Protein AF-A0A365TII5-F1 (afdb_monomer)

Structure (mmCIF, N/CA/C/O backbone):
data_AF-A0A365TII5-F1
#
_entry.id   AF-A0A365TII5-F1
#
loop_
_atom_site.group_PDB
_atom_site.id
_atom_site.type_symbol
_atom_site.label_atom_id
_atom_site.label_alt_id
_atom_site.label_comp_id
_atom_site.label_asym_id
_atom_site.label_entity_id
_atom_site.label_seq_id
_atom_site.pdbx_PDB_ins_code
_atom_site.Cartn_x
_atom_site.Cartn_y
_atom_site.Cartn_z
_atom_site.occupancy
_atom_site.B_iso_or_equiv
_atom_site.auth_seq_id
_atom_site.auth_comp_id
_atom_site.auth_asym_id
_atom_site.auth_atom_id
_atom_site.pdbx_PDB_model_num
ATOM 1 N N . MET A 1 1 ? 19.366 16.427 -1.983 1.00 48.91 1 MET A N 1
ATOM 2 C CA . MET A 1 1 ? 19.763 15.003 -1.946 1.00 48.91 1 MET A CA 1
ATOM 3 C C . MET A 1 1 ? 19.801 14.395 -0.540 1.00 48.91 1 MET A C 1
ATOM 5 O O . MET A 1 1 ? 19.660 13.188 -0.464 1.00 48.91 1 MET A O 1
ATOM 9 N N . SER A 1 2 ? 19.954 15.143 0.570 1.00 55.91 2 SER A N 1
ATOM 10 C CA . SER A 1 2 ? 19.908 14.542 1.926 1.00 55.91 2 SER A CA 1
ATOM 11 C C . SER A 1 2 ? 18.498 14.386 2.515 1.00 55.91 2 SER A C 1
ATOM 13 O O . SER A 1 2 ? 18.308 13.558 3.396 1.00 55.91 2 SER A O 1
ATOM 15 N N . ASN A 1 3 ? 17.519 15.169 2.046 1.00 60.97 3 ASN A N 1
ATOM 16 C CA . ASN A 1 3 ? 16.174 15.184 2.630 1.00 60.97 3 ASN A CA 1
ATOM 17 C C . ASN A 1 3 ? 15.321 13.992 2.166 1.00 60.97 3 ASN A C 1
ATOM 19 O O . ASN A 1 3 ? 14.645 13.369 2.974 1.00 60.97 3 ASN A O 1
ATOM 23 N N . ASP A 1 4 ? 15.409 13.624 0.887 1.00 65.62 4 ASP A N 1
ATOM 24 C CA . ASP A 1 4 ? 14.553 12.585 0.295 1.00 65.62 4 ASP A CA 1
ATOM 25 C C . ASP A 1 4 ? 14.898 11.179 0.811 1.00 65.62 4 ASP A C 1
ATOM 27 O O . ASP A 1 4 ? 14.016 10.340 0.989 1.00 65.62 4 ASP A O 1
ATOM 31 N N . LEU A 1 5 ? 16.179 10.938 1.127 1.00 69.31 5 LEU A N 1
ATOM 32 C CA . LEU A 1 5 ? 16.630 9.677 1.719 1.00 69.31 5 LEU A CA 1
ATOM 33 C C . LEU A 1 5 ? 16.144 9.524 3.166 1.00 69.31 5 LEU A C 1
ATOM 35 O O . LEU A 1 5 ? 15.674 8.450 3.526 1.00 69.31 5 LEU A O 1
ATOM 39 N N . ALA A 1 6 ? 16.215 10.588 3.971 1.00 81.44 6 ALA A N 1
ATOM 40 C CA . ALA A 1 6 ? 15.753 10.561 5.359 1.00 81.44 6 ALA A CA 1
ATOM 41 C C . ALA A 1 6 ? 14.240 10.306 5.442 1.00 81.44 6 ALA A C 1
ATOM 43 O O . ALA A 1 6 ? 13.797 9.463 6.219 1.00 81.44 6 ALA A O 1
ATOM 44 N N . VAL A 1 7 ? 13.463 10.967 4.576 1.00 82.62 7 VAL A N 1
ATOM 45 C CA . VAL A 1 7 ? 12.017 10.731 4.475 1.00 82.62 7 VAL A CA 1
ATOM 46 C C . VAL A 1 7 ? 11.749 9.296 4.018 1.00 82.62 7 VAL A C 1
ATOM 48 O O . VAL A 1 7 ? 10.937 8.602 4.615 1.00 82.62 7 VAL A O 1
ATOM 51 N N . PHE A 1 8 ? 12.454 8.783 3.006 1.00 83.19 8 PHE A N 1
ATOM 52 C CA . PHE A 1 8 ? 12.261 7.392 2.593 1.0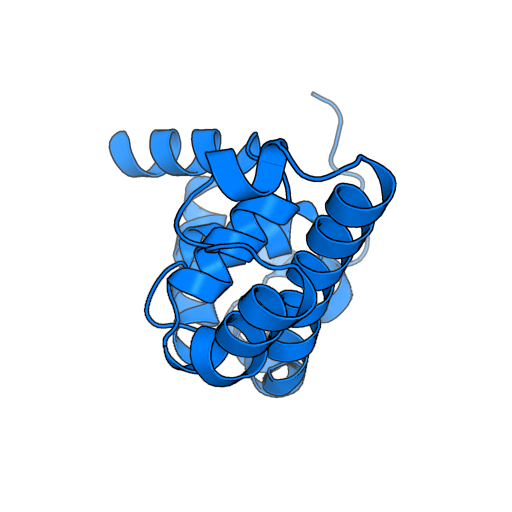0 83.19 8 PHE A CA 1
ATOM 53 C C . PHE A 1 8 ? 12.601 6.375 3.699 1.00 83.19 8 PHE A C 1
ATOM 55 O O . PHE A 1 8 ? 11.879 5.391 3.866 1.00 83.19 8 PHE A O 1
ATOM 62 N N . GLU A 1 9 ? 13.670 6.588 4.469 1.00 85.00 9 GLU A N 1
ATOM 63 C CA . GLU A 1 9 ? 14.050 5.703 5.580 1.00 85.00 9 GLU A CA 1
ATOM 64 C C . GLU A 1 9 ? 12.998 5.676 6.696 1.00 85.00 9 GLU A C 1
ATOM 66 O O . GLU A 1 9 ? 12.688 4.599 7.212 1.00 85.00 9 GLU A O 1
ATOM 71 N N . GLU A 1 10 ? 12.387 6.821 7.005 1.00 88.75 10 GLU A N 1
ATOM 72 C CA . GLU A 1 10 ? 11.260 6.922 7.939 1.00 88.75 10 GLU A CA 1
ATOM 73 C C . GLU A 1 10 ? 10.065 6.073 7.469 1.00 88.75 10 GLU A C 1
ATOM 75 O O . GLU A 1 10 ? 9.509 5.263 8.220 1.00 88.75 10 GLU A O 1
ATOM 80 N N . TYR A 1 11 ? 9.721 6.159 6.184 1.00 89.94 11 TYR A N 1
ATOM 81 C CA . TYR A 1 11 ? 8.655 5.347 5.596 1.00 89.94 11 TYR A CA 1
ATOM 82 C C . TYR A 1 11 ? 9.018 3.857 5.564 1.00 89.94 11 TYR A C 1
ATOM 84 O O . TYR A 1 11 ? 8.150 2.997 5.722 1.00 89.94 11 TYR A O 1
ATOM 92 N N . TRP A 1 12 ? 10.296 3.515 5.390 1.00 88.25 12 TRP A N 1
ATOM 93 C CA . TRP A 1 12 ? 10.733 2.121 5.340 1.00 88.25 12 TRP A CA 1
ATOM 94 C C . TRP A 1 12 ? 10.488 1.386 6.663 1.00 88.25 12 TRP A C 1
ATOM 96 O O . TRP A 1 12 ? 10.074 0.220 6.658 1.00 88.25 12 TRP A O 1
ATOM 106 N N . VAL A 1 13 ? 10.697 2.059 7.797 1.00 90.69 13 VAL A N 1
ATOM 107 C CA . VAL A 1 13 ? 10.436 1.496 9.134 1.00 90.69 13 VAL A CA 1
ATOM 108 C C . VAL A 1 13 ? 8.969 1.606 9.563 1.00 90.69 13 VAL A C 1
ATOM 110 O O . VAL A 1 13 ? 8.548 0.875 10.456 1.00 90.69 13 VAL A O 1
ATOM 113 N N . THR A 1 14 ? 8.174 2.442 8.892 1.00 93.81 14 THR A N 1
ATOM 114 C CA . THR A 1 14 ? 6.731 2.602 9.139 1.00 93.81 14 THR A CA 1
ATOM 115 C C . THR A 1 14 ? 5.962 1.308 8.851 1.00 93.81 14 THR A C 1
ATOM 117 O O . THR A 1 14 ? 6.245 0.603 7.880 1.00 93.81 14 THR A O 1
ATOM 120 N N . GLU A 1 15 ? 4.977 0.961 9.685 1.00 96.25 15 GLU A N 1
ATOM 121 C CA . GLU A 1 15 ? 4.162 -0.244 9.490 1.00 96.25 15 GLU A CA 1
ATOM 122 C C . GLU A 1 15 ? 3.381 -0.221 8.156 1.00 96.25 15 GLU A C 1
ATOM 124 O O . GLU A 1 15 ? 2.881 0.816 7.725 1.00 96.25 15 GLU A O 1
ATOM 129 N N . ASP A 1 16 ? 3.211 -1.388 7.519 1.00 97.19 16 ASP A N 1
ATOM 130 C CA . ASP A 1 16 ? 2.531 -1.518 6.215 1.00 97.19 16 ASP A CA 1
ATOM 131 C C . ASP A 1 16 ? 1.118 -0.908 6.195 1.00 97.19 16 ASP A C 1
ATOM 133 O O . ASP A 1 16 ? 0.700 -0.326 5.195 1.00 97.19 16 ASP A O 1
ATOM 137 N N . TRP A 1 17 ? 0.362 -1.061 7.285 1.00 97.06 17 TRP A N 1
ATOM 138 C CA . TRP A 1 17 ? -1.013 -0.564 7.370 1.00 97.06 17 TRP A CA 1
ATOM 139 C C . TRP A 1 17 ? -1.069 0.965 7.436 1.00 97.06 17 TRP A C 1
ATOM 141 O O . TRP A 1 17 ? -1.999 1.561 6.899 1.00 97.06 17 TRP A O 1
ATOM 151 N N . GLU A 1 18 ? -0.065 1.590 8.052 1.00 97.00 18 GLU A N 1
ATOM 152 C CA . GLU A 1 18 ? 0.047 3.042 8.160 1.00 97.00 18 GLU A CA 1
ATOM 153 C C . GLU A 1 18 ? 0.426 3.638 6.802 1.00 97.00 18 GLU A C 1
ATOM 155 O O . GLU A 1 18 ? -0.199 4.593 6.345 1.00 97.00 18 GLU A O 1
ATOM 160 N N . LEU A 1 19 ? 1.347 2.992 6.077 1.00 96.31 19 LEU A N 1
ATOM 161 C CA . LEU A 1 19 ? 1.615 3.328 4.677 1.00 96.31 19 LEU A CA 1
ATOM 162 C C . LEU A 1 19 ? 0.338 3.218 3.834 1.00 96.31 19 LEU A C 1
ATOM 164 O O . LEU A 1 19 ? 0.012 4.131 3.080 1.00 96.31 19 LEU A O 1
ATOM 168 N N . ALA A 1 20 ? -0.424 2.131 3.986 1.00 96.81 20 ALA A N 1
ATOM 169 C CA . ALA A 1 20 ? -1.678 1.946 3.261 1.00 96.81 20 ALA A CA 1
ATOM 170 C C . ALA A 1 20 ? -2.728 3.021 3.605 1.00 96.81 20 ALA A C 1
ATOM 172 O O . ALA A 1 20 ? -3.404 3.523 2.705 1.00 96.81 20 ALA A O 1
ATOM 173 N N . ARG A 1 21 ? -2.833 3.419 4.880 1.00 97.00 21 ARG A N 1
ATOM 174 C CA . ARG A 1 21 ? -3.692 4.523 5.335 1.00 97.00 21 ARG A CA 1
ATOM 175 C C . ARG A 1 21 ? -3.314 5.836 4.653 1.00 97.00 21 ARG A C 1
ATOM 177 O O . ARG A 1 21 ? -4.187 6.503 4.105 1.00 97.00 21 ARG A O 1
ATOM 184 N N . GLN A 1 22 ? -2.026 6.177 4.631 1.00 95.50 22 GLN A N 1
ATOM 185 C CA . GLN A 1 22 ? -1.527 7.392 3.980 1.00 95.50 22 GLN A CA 1
ATOM 186 C C . GLN A 1 22 ? -1.782 7.395 2.470 1.00 95.50 22 GLN A C 1
ATOM 188 O O . GLN A 1 22 ? -2.118 8.436 1.913 1.00 95.50 22 GLN A O 1
ATOM 193 N N . VAL A 1 23 ? -1.682 6.240 1.803 1.00 95.06 23 VAL A N 1
ATOM 194 C CA . VAL A 1 23 ? -2.050 6.112 0.383 1.00 95.06 23 VAL A CA 1
ATOM 195 C C . VAL A 1 23 ? -3.537 6.405 0.166 1.00 95.06 23 VAL A C 1
ATOM 197 O O . VAL A 1 23 ? -3.882 7.168 -0.734 1.00 95.06 23 VAL A O 1
ATOM 200 N N . ILE A 1 24 ? -4.417 5.825 0.990 1.00 95.44 24 ILE A N 1
ATOM 201 C CA . ILE A 1 24 ? -5.870 6.023 0.870 1.00 95.44 24 ILE A CA 1
ATOM 202 C C . ILE A 1 24 ? -6.245 7.485 1.121 1.00 95.44 24 ILE A C 1
ATOM 204 O O . ILE A 1 24 ? -6.995 8.044 0.333 1.00 95.44 24 ILE A O 1
ATOM 208 N N . LEU A 1 25 ? -5.705 8.107 2.172 1.00 94.75 25 LEU A N 1
ATOM 209 C CA . LEU A 1 25 ? -5.958 9.518 2.486 1.00 94.75 25 LEU A CA 1
ATOM 210 C C . LEU A 1 25 ? -5.339 10.477 1.473 1.00 94.75 25 LEU A C 1
ATOM 212 O O . LEU A 1 25 ? -5.850 11.572 1.270 1.00 94.75 25 LEU A O 1
ATOM 216 N N . GLY A 1 26 ? -4.225 10.084 0.860 1.00 91.75 26 GLY A N 1
ATOM 217 C CA . GLY A 1 26 ? -3.576 10.889 -0.156 1.00 91.75 26 GLY A CA 1
ATOM 218 C C . GLY A 1 26 ? -4.402 10.972 -1.437 1.00 91.75 26 GLY A C 1
ATOM 219 O O . GLY A 1 26 ? -4.452 12.023 -2.063 1.00 91.75 26 GLY A O 1
ATOM 220 N N . SER A 1 27 ? -5.053 9.890 -1.856 1.00 91.06 27 SER A N 1
ATOM 221 C CA . SER A 1 27 ? -5.755 9.844 -3.138 1.00 91.06 27 SER A CA 1
ATOM 222 C C . SER A 1 27 ? -7.264 10.007 -2.972 1.00 91.06 27 SER A C 1
ATOM 224 O O . SER A 1 27 ? -7.923 9.065 -2.538 1.00 91.06 27 SER A O 1
ATOM 226 N N . ASP A 1 28 ? -7.828 11.124 -3.451 1.00 90.44 28 ASP A N 1
ATOM 227 C CA . ASP A 1 28 ? -9.285 11.362 -3.483 1.00 90.44 28 ASP A CA 1
ATOM 228 C C . ASP A 1 28 ? -10.046 10.156 -4.054 1.00 90.44 28 ASP A C 1
ATOM 230 O O . ASP A 1 28 ? -10.986 9.645 -3.453 1.00 90.44 28 ASP A O 1
ATOM 234 N N . LYS A 1 29 ? -9.555 9.606 -5.170 1.00 90.69 29 LYS A N 1
ATOM 235 C CA . LYS A 1 29 ? -10.132 8.418 -5.810 1.00 90.69 29 LYS A CA 1
ATOM 236 C C . LYS A 1 29 ? -10.131 7.189 -4.895 1.00 90.69 29 LYS A C 1
ATOM 238 O O . LYS A 1 29 ? -11.090 6.421 -4.901 1.00 90.69 29 LYS A O 1
ATOM 243 N N . MET A 1 30 ? -9.052 6.941 -4.151 1.00 92.88 30 MET A N 1
ATOM 244 C CA . MET A 1 30 ? -8.995 5.792 -3.238 1.00 92.88 30 MET A CA 1
ATOM 245 C C . MET A 1 30 ? -9.832 6.032 -1.984 1.00 92.88 30 MET A C 1
ATOM 247 O O . MET A 1 30 ? -10.461 5.093 -1.492 1.00 92.88 30 MET A O 1
ATOM 251 N N . TYR A 1 31 ? -9.878 7.267 -1.491 1.00 94.50 31 TYR A N 1
ATOM 252 C CA . TYR A 1 31 ? -10.731 7.644 -0.374 1.00 94.50 31 TYR A CA 1
ATOM 253 C C . TYR A 1 31 ? -12.220 7.488 -0.723 1.00 94.50 31 TYR A C 1
ATOM 255 O O . TYR A 1 31 ? -12.962 6.874 0.041 1.00 94.50 31 TYR A O 1
ATOM 263 N N . GLU A 1 32 ? -12.644 7.918 -1.912 1.00 93.75 32 GLU A N 1
ATOM 264 C CA . GLU A 1 32 ? -14.010 7.712 -2.411 1.00 93.75 32 GLU A CA 1
ATOM 265 C C . GLU A 1 32 ? -14.360 6.225 -2.566 1.00 93.75 32 GLU A C 1
ATOM 267 O O . GLU A 1 32 ? -15.453 5.796 -2.198 1.00 93.75 32 GLU A O 1
ATOM 272 N N . LEU A 1 33 ? -13.436 5.416 -3.099 1.00 93.88 33 LEU A N 1
ATOM 273 C CA . LEU A 1 33 ? -13.676 3.987 -3.328 1.00 93.88 33 LEU A CA 1
ATOM 274 C C . LEU A 1 33 ? -13.686 3.157 -2.039 1.00 93.88 33 LEU A C 1
ATOM 276 O O . LEU A 1 33 ? -14.432 2.180 -1.946 1.00 93.88 33 LEU A O 1
ATOM 280 N N . TYR A 1 34 ? -12.833 3.501 -1.074 1.00 95.75 34 TYR A N 1
ATOM 281 C CA . TYR A 1 34 ? -12.582 2.670 0.104 1.00 95.75 34 TYR A CA 1
ATOM 282 C C . TYR A 1 34 ? -12.667 3.444 1.416 1.00 95.75 34 TYR A C 1
ATOM 284 O O . TYR A 1 34 ? -13.274 2.943 2.359 1.00 95.75 34 TYR A O 1
ATOM 292 N N . GLY A 1 35 ? -12.067 4.634 1.485 1.00 95.94 35 GLY A N 1
ATOM 293 C CA . GLY A 1 35 ? -11.907 5.424 2.710 1.00 95.94 35 GLY A CA 1
ATOM 294 C C . GLY A 1 35 ? -13.219 5.678 3.445 1.00 95.94 35 GLY A C 1
ATOM 295 O O . GLY A 1 35 ? -13.376 5.206 4.568 1.00 95.94 35 GLY A O 1
ATOM 296 N N . ALA A 1 36 ? -14.192 6.311 2.786 1.00 96.31 36 ALA A N 1
ATOM 297 C CA . ALA A 1 36 ? -15.474 6.656 3.411 1.00 96.31 36 ALA A CA 1
ATOM 298 C C . ALA A 1 36 ? -16.229 5.426 3.951 1.00 96.31 36 ALA A C 1
ATOM 300 O O . ALA A 1 36 ? -16.842 5.464 5.018 1.00 96.31 36 ALA A O 1
ATOM 301 N N . LYS A 1 37 ? -16.163 4.300 3.230 1.00 96.81 37 LYS A N 1
ATOM 302 C CA . LYS A 1 37 ? -16.782 3.049 3.677 1.00 96.81 37 LYS A CA 1
ATOM 303 C C . LYS A 1 37 ? -16.046 2.445 4.874 1.00 96.81 37 LYS A C 1
ATOM 305 O O . LYS A 1 37 ? -16.696 1.960 5.789 1.00 96.81 37 LYS A O 1
ATOM 310 N N . ILE A 1 38 ? -14.713 2.460 4.869 1.00 97.44 38 ILE A N 1
ATOM 311 C CA . ILE A 1 38 ? -13.907 1.970 5.994 1.00 97.44 38 ILE A CA 1
ATOM 312 C C . ILE A 1 38 ? -14.222 2.770 7.259 1.00 97.44 38 ILE A C 1
ATOM 314 O O . ILE A 1 38 ? -14.443 2.174 8.308 1.00 97.44 38 ILE A O 1
ATOM 318 N N . GLU A 1 39 ? -14.273 4.097 7.160 1.00 97.75 39 GLU A N 1
ATOM 319 C CA . GLU A 1 39 ? -14.608 4.969 8.291 1.00 97.75 39 GLU A CA 1
ATOM 320 C C . GLU A 1 39 ? -15.979 4.625 8.878 1.00 97.75 39 GLU A C 1
ATOM 322 O O . GLU A 1 39 ? -16.104 4.449 10.089 1.00 97.75 39 GLU A O 1
ATOM 327 N N . ALA A 1 40 ? -16.983 4.412 8.023 1.00 96.56 40 ALA A N 1
ATOM 328 C CA . ALA A 1 40 ? -18.314 3.994 8.454 1.00 96.56 40 ALA A CA 1
ATOM 329 C C . ALA A 1 40 ? -18.340 2.579 9.070 1.00 96.56 40 ALA A C 1
ATOM 331 O O . ALA A 1 40 ? -18.943 2.383 10.121 1.00 96.56 40 ALA A O 1
ATOM 332 N N . ASP A 1 41 ? -17.689 1.594 8.441 1.00 97.00 41 ASP A N 1
ATOM 333 C CA . ASP A 1 41 ? -17.707 0.189 8.879 1.00 97.00 41 ASP A CA 1
ATOM 334 C C . ASP A 1 41 ? -16.972 -0.021 10.219 1.00 97.00 41 ASP A C 1
ATOM 336 O O . ASP A 1 41 ? -17.295 -0.942 10.978 1.00 97.00 41 ASP A O 1
ATOM 340 N N . PHE A 1 42 ? -15.958 0.802 10.500 1.00 97.06 42 PHE A N 1
ATOM 341 C CA . PHE A 1 42 ? -15.125 0.700 11.702 1.00 97.06 42 PHE A CA 1
ATOM 342 C C . PHE A 1 42 ? -15.410 1.782 12.746 1.00 97.06 42 PHE A C 1
ATOM 344 O O . PHE A 1 42 ? -14.904 1.646 13.859 1.00 97.06 42 PHE A O 1
ATOM 351 N N . GLU A 1 43 ? -16.243 2.774 12.417 1.00 96.44 43 GLU A N 1
ATOM 352 C CA . GLU A 1 43 ? -16.588 3.926 13.262 1.00 96.44 43 GLU A CA 1
ATOM 353 C C . GLU A 1 43 ? -15.341 4.730 13.679 1.00 96.44 43 GLU A C 1
ATOM 355 O O . GLU A 1 43 ? -15.160 5.068 14.847 1.00 96.44 43 GLU A O 1
ATOM 360 N N . VAL A 1 44 ? -14.461 5.011 12.713 1.00 96.25 44 VAL A N 1
ATOM 361 C CA . VAL A 1 44 ? -13.204 5.761 12.906 1.00 96.25 44 VAL A CA 1
ATOM 362 C C . VAL A 1 44 ? -13.072 6.886 11.889 1.00 96.25 44 VAL A C 1
ATOM 364 O O . VAL A 1 44 ? -13.684 6.834 10.827 1.00 96.25 44 VAL A O 1
ATOM 367 N N . GLU A 1 45 ? -12.203 7.852 12.170 1.00 96.69 45 GLU A N 1
ATOM 368 C CA . GLU A 1 45 ? -11.713 8.796 11.164 1.00 96.69 45 GLU A CA 1
ATOM 369 C C . GLU A 1 45 ? -10.309 8.362 10.748 1.00 96.69 45 GLU A C 1
ATOM 371 O O . GLU A 1 45 ? -9.385 8.352 11.563 1.00 96.69 45 GLU A O 1
ATOM 376 N N . LEU A 1 46 ? -10.105 8.024 9.473 1.00 96.50 46 LEU A N 1
ATOM 377 C CA . LEU A 1 46 ? -8.804 7.560 8.995 1.00 96.50 46 LEU A CA 1
ATOM 378 C C . LEU A 1 46 ? -7.731 8.634 9.167 1.00 96.50 46 LEU A C 1
ATOM 380 O O . LEU A 1 46 ? -6.568 8.290 9.358 1.00 96.50 46 LEU A O 1
ATOM 384 N N . GLY A 1 47 ? -8.096 9.918 9.131 1.00 95.94 47 GLY A N 1
ATOM 385 C CA . GLY A 1 47 ? -7.195 11.035 9.424 1.00 95.94 47 GLY A CA 1
ATOM 386 C C . GLY A 1 47 ? -6.734 11.111 10.886 1.00 95.94 47 GLY A C 1
ATOM 387 O O . GLY A 1 47 ? -5.693 11.709 11.155 1.00 95.94 47 GLY A O 1
ATOM 388 N N . ASN A 1 48 ? -7.454 10.475 11.814 1.00 96.44 48 ASN A N 1
ATOM 389 C CA . ASN A 1 48 ? -7.191 10.506 13.247 1.00 96.44 48 ASN A CA 1
ATOM 390 C C . ASN A 1 48 ? -6.600 9.172 13.732 1.00 96.44 48 ASN A C 1
ATOM 392 O O . ASN A 1 48 ? -7.317 8.204 13.993 1.00 96.44 48 ASN A O 1
ATOM 396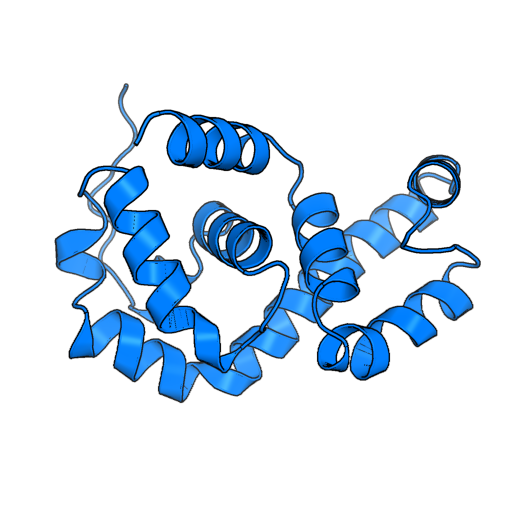 N N . LEU A 1 49 ? -5.274 9.139 13.895 1.00 94.38 49 LEU A N 1
ATOM 397 C CA . LEU A 1 49 ? -4.545 7.940 14.314 1.00 94.38 49 LEU A CA 1
ATOM 398 C C . LEU A 1 49 ? -4.982 7.420 15.694 1.00 94.38 49 LEU A C 1
ATOM 400 O O . LEU A 1 49 ? -5.022 6.208 15.888 1.00 94.38 49 LEU A O 1
ATOM 404 N N . GLU A 1 50 ? -5.332 8.314 16.623 1.00 95.06 50 GLU A N 1
ATOM 405 C CA . GLU A 1 50 ? -5.786 7.955 17.974 1.00 95.06 50 GLU A CA 1
ATOM 406 C C . GLU A 1 50 ? -7.067 7.114 17.905 1.00 95.06 50 GLU A C 1
ATOM 408 O O . GLU A 1 50 ? -7.115 6.011 18.446 1.00 95.06 50 GLU A O 1
ATOM 413 N N . SER A 1 51 ? -8.035 7.548 17.087 1.00 94.00 51 SER A N 1
ATOM 414 C CA . SER A 1 51 ? -9.293 6.813 16.875 1.00 94.00 51 SER A CA 1
ATOM 415 C C . SER A 1 51 ? -9.088 5.391 16.337 1.00 94.00 51 SER A C 1
ATOM 417 O O . SER A 1 51 ? -9.892 4.496 16.591 1.00 94.00 51 SER A O 1
ATOM 419 N N . ILE A 1 52 ? -7.991 5.163 15.610 1.00 96.25 52 ILE A N 1
ATOM 420 C CA . ILE A 1 52 ? -7.645 3.857 15.049 1.00 96.25 52 ILE A CA 1
ATOM 421 C C . ILE A 1 52 ? -7.003 2.968 16.113 1.00 96.25 52 ILE A C 1
ATOM 423 O O . ILE A 1 52 ? -7.389 1.808 16.249 1.00 96.25 52 ILE A O 1
ATOM 427 N N . ILE A 1 53 ? -6.007 3.475 16.847 1.00 93.81 53 IL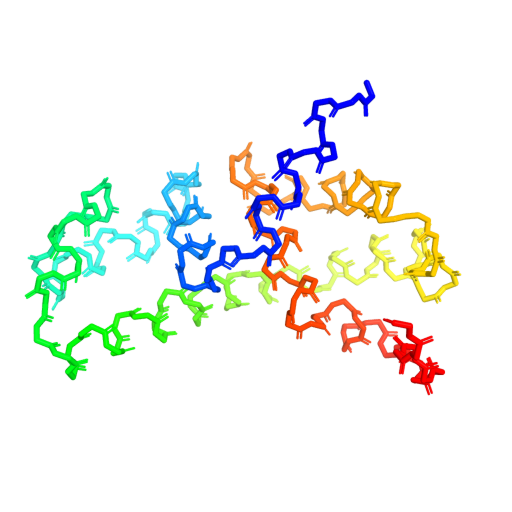E A N 1
ATOM 428 C CA . ILE A 1 53 ? -5.241 2.668 17.811 1.00 93.81 53 ILE A CA 1
ATOM 429 C C . ILE A 1 53 ? -6.050 2.306 19.060 1.00 93.81 53 ILE A C 1
ATOM 431 O O . ILE A 1 53 ? -5.734 1.313 19.709 1.00 93.81 53 ILE A O 1
ATOM 435 N N . GLU A 1 54 ? -7.100 3.067 19.371 1.00 95.62 54 GLU A N 1
ATOM 436 C CA . GLU A 1 54 ? -8.030 2.783 20.469 1.00 95.62 54 GLU A CA 1
ATOM 437 C C . GLU A 1 54 ? -9.046 1.676 20.142 1.00 95.62 54 GLU A C 1
ATOM 439 O O . GLU A 1 54 ? -9.759 1.197 21.030 1.00 95.62 54 GLU A O 1
ATOM 444 N N . LEU A 1 55 ? -9.122 1.227 18.882 1.00 96.12 55 LEU A N 1
ATOM 445 C CA . LEU A 1 55 ? -9.996 0.120 18.509 1.00 96.12 55 LEU A CA 1
ATOM 446 C C . LEU A 1 55 ? -9.625 -1.164 19.271 1.00 96.12 55 LEU A C 1
ATOM 448 O O . LEU A 1 55 ? -8.446 -1.489 19.409 1.00 96.12 55 LEU A O 1
ATOM 452 N N . PRO A 1 56 ? -10.618 -1.996 19.644 1.00 97.56 56 PRO A N 1
ATOM 453 C CA . PRO A 1 56 ? -10.350 -3.329 20.171 1.00 97.56 56 PRO A CA 1
ATOM 454 C C . PRO A 1 56 ? -9.450 -4.140 19.227 1.00 97.56 56 PRO A C 1
ATOM 456 O O . PRO A 1 56 ? -9.702 -4.158 18.021 1.00 97.56 56 PRO A O 1
ATOM 459 N N . ASP A 1 57 ? -8.480 -4.891 19.761 1.00 96.50 57 ASP A N 1
ATOM 460 C CA . ASP A 1 57 ? -7.438 -5.600 18.991 1.00 96.50 57 ASP A CA 1
ATOM 461 C C . ASP A 1 57 ? -7.957 -6.362 17.761 1.00 96.50 57 ASP A C 1
ATOM 463 O O . ASP A 1 57 ? -7.383 -6.305 16.672 1.00 96.50 57 ASP A O 1
ATOM 467 N N . ALA A 1 58 ? -9.077 -7.076 17.910 1.00 96.88 58 ALA A N 1
ATOM 468 C CA . ALA A 1 58 ? -9.675 -7.836 16.817 1.00 96.88 58 ALA A CA 1
ATOM 469 C C . ALA A 1 58 ? -10.231 -6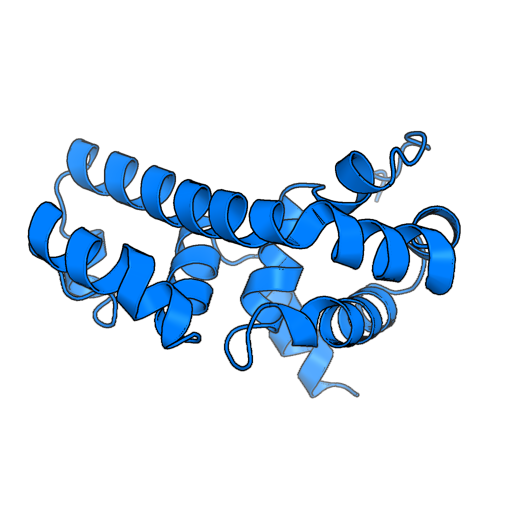.939 15.696 1.00 96.88 58 ALA A C 1
ATOM 471 O O . ALA A 1 58 ? -10.147 -7.308 14.522 1.00 96.88 58 ALA A O 1
ATOM 472 N N . LYS A 1 59 ? -10.803 -5.776 16.040 1.00 97.00 59 LYS A N 1
ATOM 473 C CA . LYS A 1 59 ? -11.243 -4.762 15.071 1.00 97.00 59 LYS A CA 1
ATOM 474 C C . LYS A 1 59 ? -10.033 -4.075 14.440 1.00 97.00 59 LYS A C 1
ATOM 476 O O . LYS A 1 59 ? -9.977 -4.002 13.215 1.00 97.00 59 LYS A O 1
ATOM 481 N N . LEU A 1 60 ? -9.047 -3.673 15.244 1.00 97.44 60 LEU A N 1
ATOM 482 C CA . LEU A 1 60 ? -7.817 -3.040 14.767 1.00 97.44 60 LEU A CA 1
ATOM 483 C C . LEU A 1 60 ? -7.100 -3.922 13.742 1.00 97.44 60 LEU A C 1
ATOM 485 O O . LEU A 1 60 ? -6.775 -3.469 12.648 1.00 97.44 60 LEU A O 1
ATOM 489 N N . LYS A 1 61 ? -6.917 -5.212 14.040 1.00 97.81 61 LYS A N 1
ATOM 490 C CA . LYS A 1 61 ? -6.296 -6.152 13.102 1.00 97.81 61 LYS A CA 1
ATOM 491 C C . LYS A 1 61 ? -7.055 -6.227 11.772 1.00 97.81 61 LYS A C 1
ATOM 493 O O . LYS A 1 61 ? -6.437 -6.150 10.715 1.00 97.81 61 LYS A O 1
ATOM 498 N N . LYS A 1 62 ? -8.388 -6.342 11.818 1.00 98.12 62 LYS A N 1
ATOM 499 C CA . LYS A 1 62 ? -9.224 -6.377 10.606 1.00 98.12 62 LYS A CA 1
ATOM 500 C C . LYS A 1 62 ? -9.089 -5.099 9.782 1.00 98.12 62 LYS A C 1
ATOM 502 O O . LYS A 1 62 ? -8.999 -5.191 8.562 1.00 98.12 62 LYS A O 1
ATOM 507 N N . LEU A 1 63 ? -9.051 -3.938 10.435 1.00 98.06 63 LEU A N 1
ATOM 508 C CA . LEU A 1 63 ? -8.840 -2.654 9.771 1.00 98.06 63 LEU A CA 1
ATOM 509 C C . LEU A 1 63 ? -7.474 -2.615 9.079 1.00 98.06 63 LEU A C 1
ATOM 511 O O . LEU A 1 63 ? -7.405 -2.324 7.887 1.00 98.06 63 LEU A O 1
ATOM 515 N N . LYS A 1 64 ? -6.400 -2.977 9.795 1.00 97.88 64 LYS A N 1
ATOM 516 C CA . LYS A 1 64 ? -5.033 -3.024 9.250 1.00 97.88 64 LYS A CA 1
ATOM 517 C C . LYS A 1 64 ? -4.948 -3.904 7.999 1.00 97.88 64 LYS A C 1
ATOM 519 O O . LYS A 1 64 ? -4.424 -3.469 6.974 1.00 97.88 64 LYS A O 1
ATOM 524 N N . ASP A 1 65 ? -5.506 -5.112 8.065 1.00 97.62 65 ASP A N 1
ATOM 525 C CA . ASP A 1 65 ? -5.525 -6.051 6.939 1.00 97.62 65 ASP A CA 1
ATOM 526 C C . ASP A 1 65 ? -6.330 -5.493 5.751 1.00 97.62 65 ASP A C 1
ATOM 528 O O . ASP A 1 65 ? -5.905 -5.606 4.597 1.00 97.62 65 ASP A O 1
ATOM 532 N N . LEU A 1 66 ? -7.472 -4.854 6.025 1.00 97.81 66 LEU A N 1
ATOM 533 C CA . LEU A 1 66 ? -8.349 -4.284 5.004 1.00 97.81 66 LEU A CA 1
ATOM 534 C C . LEU A 1 66 ? -7.712 -3.088 4.283 1.00 97.81 66 LEU A C 1
ATOM 536 O O . LEU A 1 66 ? -7.808 -3.004 3.058 1.00 97.81 66 LEU A O 1
ATOM 540 N N . LEU A 1 67 ? -7.031 -2.196 5.012 1.00 97.94 67 LEU A N 1
ATOM 541 C CA . LEU A 1 67 ? -6.310 -1.054 4.437 1.00 97.94 67 LEU A CA 1
ATOM 542 C C . LEU A 1 67 ? -5.288 -1.528 3.399 1.00 97.94 67 LEU A C 1
ATOM 544 O O . LEU A 1 67 ? -5.311 -1.095 2.245 1.00 97.94 67 LEU A O 1
ATOM 548 N N . ILE A 1 68 ? -4.440 -2.485 3.786 1.00 97.44 68 ILE A N 1
ATOM 549 C CA . ILE A 1 68 ? -3.424 -3.057 2.896 1.00 97.44 68 ILE A CA 1
ATOM 550 C C . ILE A 1 68 ? -4.097 -3.740 1.699 1.00 97.44 68 ILE A C 1
ATOM 552 O O . ILE A 1 68 ? -3.690 -3.531 0.554 1.00 97.44 68 ILE A O 1
ATOM 556 N N . ALA A 1 69 ? -5.138 -4.543 1.935 1.00 96.81 69 ALA A N 1
ATOM 557 C CA . ALA A 1 69 ? -5.827 -5.278 0.878 1.00 96.81 69 ALA A CA 1
ATOM 558 C C . ALA A 1 69 ? -6.458 -4.354 -0.176 1.00 96.81 69 ALA A C 1
ATOM 560 O O . ALA A 1 69 ? -6.346 -4.637 -1.372 1.00 96.81 69 ALA A O 1
ATOM 561 N N . ASN A 1 70 ? -7.074 -3.246 0.239 1.00 96.31 70 ASN A N 1
ATOM 562 C CA . ASN A 1 70 ? -7.695 -2.285 -0.672 1.00 96.31 70 ASN A CA 1
ATOM 563 C C . ASN A 1 70 ? -6.660 -1.548 -1.524 1.00 96.31 70 ASN A C 1
ATOM 565 O O . ASN A 1 70 ? -6.844 -1.442 -2.738 1.00 96.31 70 ASN A O 1
ATOM 569 N N . VAL A 1 71 ? -5.531 -1.134 -0.936 1.00 94.94 71 VAL A N 1
ATOM 570 C CA . VAL A 1 71 ? -4.430 -0.530 -1.704 1.00 94.94 71 VAL A CA 1
ATOM 571 C C . VAL A 1 71 ? -3.888 -1.509 -2.744 1.00 94.94 71 VAL A C 1
ATOM 573 O O . VAL A 1 71 ? -3.791 -1.168 -3.921 1.00 94.94 71 VAL A O 1
ATOM 576 N N . ILE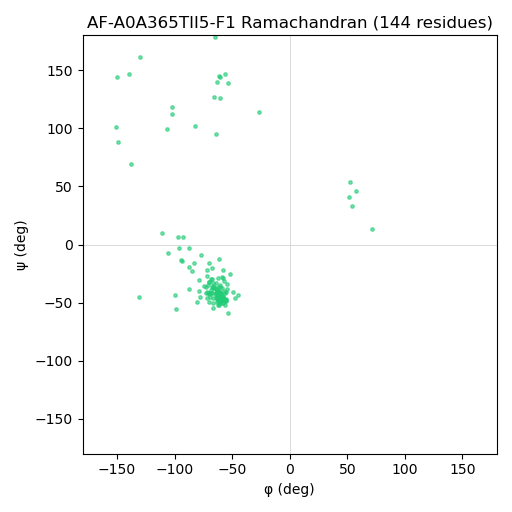 A 1 72 ? -3.609 -2.756 -2.356 1.00 93.38 72 ILE A N 1
ATOM 577 C CA . ILE A 1 72 ? -3.112 -3.771 -3.296 1.00 93.38 72 ILE A CA 1
ATOM 578 C C . ILE A 1 72 ? -4.140 -4.076 -4.392 1.00 93.38 72 ILE A C 1
ATOM 580 O O . ILE A 1 72 ? -3.772 -4.235 -5.555 1.00 93.38 72 ILE A O 1
ATOM 584 N N . THR A 1 73 ? -5.426 -4.153 -4.052 1.00 93.56 73 THR A N 1
ATOM 585 C CA . THR A 1 73 ? -6.503 -4.402 -5.025 1.00 93.56 73 THR A CA 1
ATOM 586 C C . THR A 1 73 ? -6.613 -3.267 -6.035 1.00 93.56 73 THR A C 1
ATOM 588 O O . THR A 1 73 ? -6.740 -3.522 -7.231 1.00 93.56 73 THR A O 1
ATOM 591 N N . PHE A 1 74 ? -6.502 -2.023 -5.576 1.00 92.00 74 PHE A N 1
ATOM 592 C CA . PHE A 1 74 ? -6.497 -0.858 -6.448 1.00 92.00 74 PHE A CA 1
ATOM 593 C C . PHE A 1 74 ? -5.317 -0.877 -7.422 1.00 92.00 74 PHE A C 1
ATOM 595 O O . PHE A 1 74 ? -5.521 -0.730 -8.624 1.00 92.00 74 PHE A O 1
ATOM 602 N N . VAL A 1 75 ? -4.102 -1.135 -6.925 1.00 90.69 75 VAL A N 1
ATOM 603 C CA . VAL A 1 75 ? -2.880 -1.211 -7.747 1.00 90.69 75 VAL A CA 1
ATOM 604 C C . VAL A 1 75 ? -2.990 -2.305 -8.808 1.00 90.69 75 VAL A C 1
ATOM 606 O O . VAL A 1 75 ? -2.651 -2.062 -9.964 1.00 90.69 75 VAL A O 1
ATOM 609 N N . LYS A 1 76 ? -3.544 -3.473 -8.456 1.00 89.81 76 LYS A N 1
ATOM 610 C CA . LYS A 1 76 ? -3.771 -4.580 -9.402 1.00 89.81 76 LYS A CA 1
ATOM 611 C C . LYS A 1 76 ? -4.639 -4.195 -10.596 1.00 89.81 76 LYS A C 1
ATOM 613 O O . LYS A 1 76 ? -4.469 -4.750 -11.680 1.00 89.81 76 LYS A O 1
ATOM 618 N N . GLY A 1 77 ? -5.540 -3.225 -10.428 1.00 89.06 77 GLY A N 1
ATOM 619 C CA . GLY A 1 77 ? -6.324 -2.663 -11.529 1.00 89.06 77 GLY A CA 1
ATOM 620 C C . GLY A 1 77 ? -5.464 -2.073 -12.655 1.00 89.06 77 GLY A C 1
ATOM 621 O O . GLY A 1 77 ? -5.917 -2.014 -13.796 1.00 89.06 77 GLY A O 1
ATOM 622 N N . TYR A 1 78 ? -4.213 -1.711 -12.360 1.00 88.75 78 TYR A N 1
ATOM 623 C CA . TYR A 1 78 ? -3.257 -1.100 -13.285 1.00 88.75 78 TYR A CA 1
ATOM 624 C C . TYR A 1 78 ? -2.090 -2.026 -13.649 1.00 88.75 78 TYR A C 1
ATOM 626 O O . TYR A 1 78 ? -1.143 -1.587 -14.300 1.00 88.75 78 TYR A O 1
ATOM 634 N N . ASP A 1 79 ? -2.135 -3.312 -13.281 1.00 88.44 79 ASP A N 1
ATOM 635 C CA . ASP A 1 79 ? -0.999 -4.233 -13.431 1.00 88.44 79 ASP A CA 1
ATOM 636 C C . ASP A 1 79 ? -0.440 -4.303 -14.847 1.00 88.44 79 ASP A C 1
ATOM 638 O O . ASP A 1 79 ? 0.763 -4.463 -15.025 1.00 88.44 79 ASP A O 1
ATOM 642 N N . ARG A 1 80 ? -1.290 -4.177 -15.870 1.00 88.25 80 ARG A N 1
ATOM 643 C CA . ARG A 1 80 ? -0.833 -4.187 -17.264 1.00 88.25 80 ARG A CA 1
ATOM 644 C C . ARG A 1 80 ? 0.081 -2.998 -17.562 1.00 88.25 80 ARG A C 1
ATOM 646 O O . ARG A 1 80 ? 1.161 -3.191 -18.116 1.00 88.25 80 ARG A O 1
ATOM 653 N N . ASP A 1 81 ? -0.348 -1.796 -17.191 1.00 88.88 81 ASP A N 1
ATOM 654 C CA . ASP A 1 81 ? 0.406 -0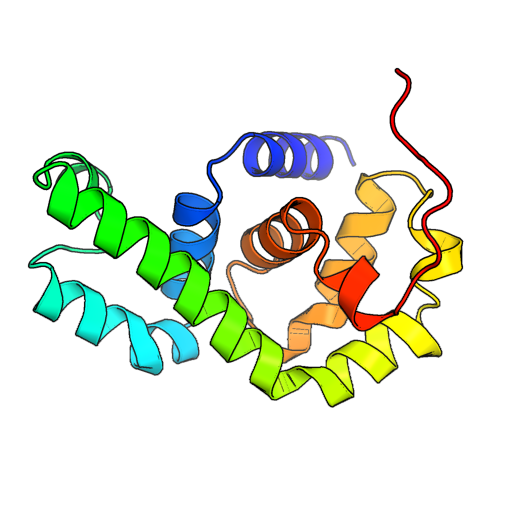.569 -17.443 1.00 88.88 81 ASP A CA 1
ATOM 655 C C . ASP A 1 81 ? 1.632 -0.483 -16.544 1.00 88.88 81 ASP A C 1
ATOM 657 O O . ASP A 1 81 ? 2.718 -0.163 -17.029 1.00 88.88 81 ASP A O 1
ATOM 661 N N . LEU A 1 82 ? 1.490 -0.872 -15.274 1.00 88.50 82 LEU A N 1
ATOM 662 C CA . LEU A 1 82 ? 2.608 -0.971 -14.342 1.00 88.50 82 LEU A CA 1
ATOM 663 C C . LEU A 1 82 ? 3.641 -1.978 -14.821 1.00 88.50 82 LEU A C 1
ATOM 665 O O . LEU A 1 82 ? 4.826 -1.676 -14.810 1.00 88.50 82 LEU A O 1
ATOM 669 N N . LYS A 1 83 ? 3.224 -3.151 -15.301 1.00 89.44 83 LYS A N 1
ATOM 670 C CA . LYS A 1 83 ? 4.154 -4.145 -15.833 1.00 89.44 83 LYS A CA 1
ATOM 671 C C . LYS A 1 83 ? 4.907 -3.605 -17.044 1.00 89.44 83 LYS A C 1
ATOM 673 O O . LYS A 1 83 ? 6.127 -3.711 -17.085 1.00 89.44 83 LYS A O 1
ATOM 678 N N . ARG A 1 84 ? 4.210 -2.994 -18.003 1.00 89.50 84 ARG A N 1
ATOM 679 C CA . ARG A 1 84 ? 4.850 -2.385 -19.176 1.00 89.50 84 ARG A CA 1
ATOM 680 C C . ARG A 1 84 ? 5.857 -1.307 -18.759 1.00 89.50 84 ARG A C 1
ATOM 682 O O . ARG A 1 84 ? 7.012 -1.351 -19.164 1.00 89.50 84 ARG A O 1
ATOM 689 N N . LYS A 1 85 ? 5.452 -0.376 -17.893 1.00 88.94 85 LYS A N 1
ATOM 690 C CA . LYS A 1 85 ? 6.304 0.731 -17.434 1.00 88.94 85 LYS A CA 1
ATOM 691 C C . LYS A 1 85 ? 7.488 0.260 -16.591 1.00 88.94 85 LYS A C 1
ATOM 693 O O . LYS A 1 85 ? 8.632 0.576 -16.895 1.00 88.94 85 LYS A O 1
ATOM 698 N N . VAL A 1 86 ? 7.220 -0.500 -15.537 1.00 89.56 86 VAL A N 1
ATOM 699 C CA . VAL A 1 86 ? 8.221 -0.898 -14.540 1.00 89.56 86 VAL A CA 1
ATOM 700 C C . VAL A 1 86 ? 9.099 -2.033 -15.062 1.00 89.56 86 VAL A C 1
ATOM 702 O O . VAL A 1 86 ? 10.318 -1.986 -14.918 1.00 89.56 86 VAL A O 1
ATOM 705 N N . CYS A 1 87 ? 8.508 -3.058 -15.673 1.00 90.38 87 CYS A N 1
ATOM 706 C CA . CYS A 1 87 ? 9.248 -4.261 -16.045 1.00 90.38 87 CYS A CA 1
ATOM 707 C C . CYS A 1 87 ? 9.895 -4.163 -17.429 1.00 90.38 87 CYS A C 1
ATOM 709 O O . CYS A 1 87 ? 10.994 -4.676 -17.595 1.00 90.38 87 CYS A O 1
ATOM 711 N N . GLU A 1 88 ? 9.236 -3.544 -18.414 1.00 88.25 88 GLU A N 1
ATOM 712 C CA . GLU A 1 88 ? 9.717 -3.535 -19.806 1.00 88.25 88 GLU A CA 1
ATOM 713 C C . GLU A 1 88 ? 10.454 -2.237 -20.142 1.00 88.25 88 GLU A C 1
ATOM 715 O O . GLU A 1 88 ? 11.610 -2.279 -20.550 1.00 88.25 88 GLU A O 1
ATOM 720 N N . GLU A 1 89 ? 9.819 -1.080 -19.942 1.00 88.50 89 GLU A N 1
ATOM 721 C CA . GLU A 1 89 ? 10.441 0.213 -20.262 1.00 88.50 89 GLU A CA 1
ATOM 722 C C . GLU A 1 89 ? 11.583 0.547 -19.302 1.00 88.50 89 GLU A C 1
ATOM 724 O O . GLU A 1 89 ? 12.629 1.049 -19.717 1.00 88.50 89 GLU A O 1
ATOM 729 N N . TRP A 1 90 ? 11.389 0.281 -18.011 1.00 83.25 90 TRP A N 1
ATOM 730 C CA . TRP A 1 90 ? 12.382 0.632 -17.007 1.00 83.25 90 TRP A CA 1
ATOM 731 C C . TRP A 1 90 ? 13.359 -0.501 -16.674 1.00 83.25 90 TRP A C 1
ATOM 733 O O . TRP A 1 90 ? 14.422 -0.217 -16.118 1.00 83.25 90 TRP A O 1
ATOM 743 N N . ASP A 1 91 ? 13.064 -1.740 -17.073 1.00 86.62 91 ASP A N 1
ATOM 744 C CA . ASP A 1 91 ? 13.887 -2.922 -16.788 1.00 86.62 91 ASP A CA 1
ATOM 745 C C . ASP A 1 91 ? 14.202 -3.065 -15.285 1.00 86.62 91 A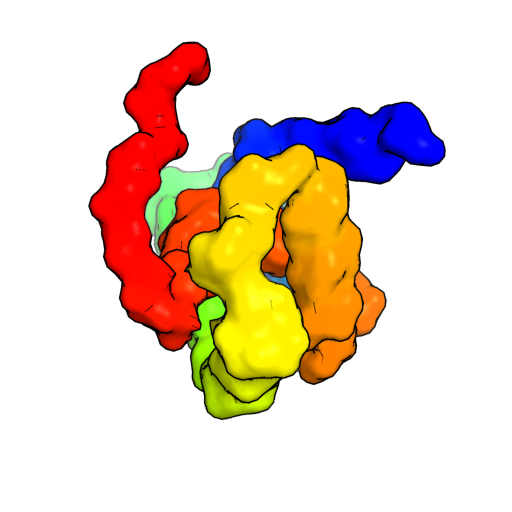SP A C 1
ATOM 747 O O . ASP A 1 91 ? 15.350 -3.147 -14.838 1.00 86.62 91 ASP A O 1
ATOM 751 N N . TYR A 1 92 ? 13.143 -3.062 -14.469 1.00 88.88 92 TYR A N 1
ATOM 752 C CA . TYR A 1 92 ? 13.249 -3.148 -13.013 1.00 88.88 92 TYR A CA 1
ATOM 753 C C . TYR A 1 92 ? 14.153 -4.290 -12.531 1.00 88.88 92 TYR A C 1
ATOM 755 O O . TYR A 1 92 ? 14.936 -4.103 -11.603 1.00 88.88 92 TYR A O 1
ATOM 763 N N . CYS A 1 93 ? 14.083 -5.475 -13.145 1.00 88.62 93 CYS A N 1
ATOM 764 C CA . CYS A 1 93 ? 14.838 -6.630 -12.662 1.00 88.62 93 CYS A CA 1
ATOM 765 C C . CYS A 1 93 ? 16.359 -6.436 -12.747 1.00 88.62 93 CYS A C 1
ATOM 767 O O . CYS A 1 93 ? 17.070 -6.956 -11.882 1.00 88.62 93 CYS A O 1
ATOM 769 N N . SER A 1 94 ? 16.864 -5.705 -13.747 1.00 84.88 94 SER A N 1
ATOM 770 C CA . SER A 1 94 ? 18.295 -5.398 -13.850 1.00 84.88 94 SER A CA 1
ATOM 771 C C . SER A 1 94 ? 18.707 -4.258 -12.916 1.00 84.88 94 SER A C 1
ATOM 773 O O . SER A 1 94 ? 19.817 -4.270 -12.383 1.00 84.88 94 SER A O 1
ATOM 775 N N . LYS A 1 95 ? 17.793 -3.316 -12.651 1.00 82.88 95 LYS A N 1
ATOM 776 C CA . LYS A 1 95 ? 18.057 -2.105 -11.862 1.00 82.88 95 LYS A CA 1
ATOM 777 C C . LYS A 1 95 ? 17.714 -2.207 -10.382 1.00 82.88 95 LYS A C 1
ATOM 779 O O . LYS A 1 95 ? 18.166 -1.372 -9.614 1.00 82.88 95 LYS A O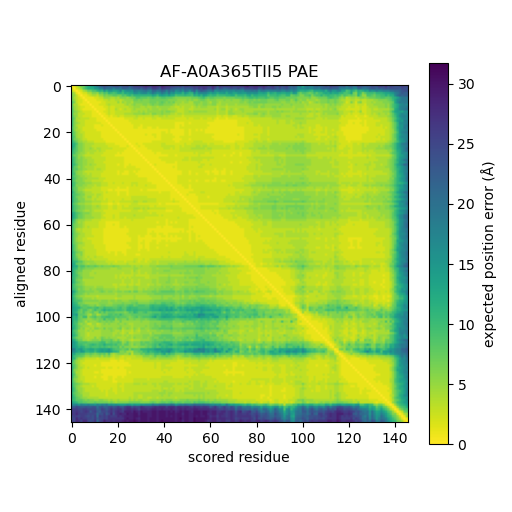 1
ATOM 784 N N . ARG A 1 96 ? 16.975 -3.222 -9.925 1.00 81.94 96 ARG A N 1
ATOM 785 C CA . ARG A 1 96 ? 16.495 -3.312 -8.527 1.00 81.94 96 ARG A CA 1
ATOM 786 C C . ARG A 1 96 ? 17.597 -3.383 -7.458 1.00 81.94 96 ARG A C 1
ATOM 788 O O . ARG A 1 96 ? 17.267 -3.237 -6.282 1.00 81.94 96 ARG A O 1
ATOM 795 N N . ASN A 1 97 ? 18.847 -3.614 -7.873 1.00 79.88 97 ASN A N 1
ATOM 796 C CA . ASN A 1 97 ? 20.051 -3.641 -7.037 1.00 79.88 97 ASN A CA 1
ATOM 797 C C . ASN A 1 97 ? 20.827 -2.304 -7.050 1.00 79.88 97 ASN A C 1
ATOM 799 O O . ASN A 1 97 ? 21.939 -2.249 -6.528 1.00 79.88 97 ASN A O 1
ATOM 803 N N . SER A 1 98 ? 20.285 -1.252 -7.675 1.00 76.88 98 SER A N 1
ATOM 804 C CA . SER A 1 98 ? 20.818 0.112 -7.596 1.00 76.88 98 SER A CA 1
ATOM 805 C C . SER A 1 98 ? 20.727 0.663 -6.170 1.00 76.88 98 SER A C 1
ATOM 807 O O . SER A 1 98 ? 20.188 0.021 -5.262 1.00 76.88 98 SER A O 1
ATOM 809 N N . SER A 1 99 ? 21.216 1.888 -5.965 1.00 79.19 99 SER A N 1
ATOM 810 C CA . SER A 1 99 ? 20.998 2.576 -4.695 1.00 79.19 99 SER A CA 1
ATOM 811 C C . SER A 1 99 ? 19.494 2.670 -4.378 1.00 79.19 99 SER A C 1
ATOM 813 O O . SER A 1 99 ? 18.655 2.774 -5.282 1.00 79.19 99 SER A O 1
ATOM 815 N N . LYS A 1 100 ? 19.141 2.613 -3.084 1.00 73.69 100 LYS A N 1
ATOM 816 C CA . LYS A 1 100 ? 17.738 2.691 -2.637 1.00 73.69 100 LYS A CA 1
ATOM 817 C C . LYS A 1 100 ? 17.060 3.982 -3.115 1.00 73.69 100 LYS A C 1
ATOM 819 O O . LYS A 1 100 ? 15.919 3.917 -3.552 1.00 73.69 100 LYS A O 1
ATOM 824 N N . ALA A 1 101 ? 17.772 5.111 -3.078 1.00 69.94 101 ALA A N 1
ATOM 825 C CA . ALA A 1 101 ? 17.259 6.412 -3.508 1.00 69.94 101 ALA A CA 1
ATOM 826 C C . ALA A 1 101 ? 16.875 6.419 -4.994 1.00 69.94 101 ALA A C 1
ATOM 828 O O . ALA A 1 101 ? 15.729 6.707 -5.325 1.00 69.94 101 ALA A O 1
ATOM 829 N N . GLU A 1 102 ? 17.788 5.995 -5.874 1.00 73.56 102 GLU A N 1
ATOM 830 C CA . GLU A 1 102 ? 17.499 5.901 -7.309 1.00 73.56 102 GLU A CA 1
ATOM 831 C C . GLU A 1 102 ? 16.302 4.981 -7.559 1.00 73.56 102 GLU A C 1
ATOM 833 O O . GLU A 1 102 ? 15.379 5.337 -8.288 1.00 73.56 102 GLU A O 1
ATOM 838 N N . LYS A 1 103 ? 16.263 3.814 -6.901 1.00 80.38 103 LYS A N 1
ATOM 839 C CA . LYS A 1 103 ? 15.159 2.857 -7.047 1.00 80.38 103 LYS A CA 1
ATOM 840 C C . LYS A 1 103 ? 13.801 3.493 -6.729 1.00 80.38 103 LYS A C 1
ATOM 842 O O . LYS A 1 103 ? 12.829 3.220 -7.430 1.00 80.38 103 LYS A O 1
ATOM 847 N N . VAL A 1 104 ? 13.731 4.314 -5.684 1.00 82.88 104 VAL A N 1
ATOM 848 C CA . VAL A 1 104 ? 12.502 4.987 -5.245 1.00 82.88 104 VAL A CA 1
ATOM 849 C C . VAL A 1 104 ? 12.082 6.068 -6.230 1.00 82.88 104 VAL A C 1
ATOM 851 O O . VAL A 1 104 ? 10.932 6.055 -6.659 1.00 82.88 104 VAL A O 1
ATOM 854 N N . GLU A 1 105 ? 12.996 6.950 -6.637 1.00 79.56 105 GLU A N 1
ATOM 855 C CA . GLU A 1 105 ? 12.703 8.038 -7.581 1.00 79.56 105 GLU A CA 1
ATOM 856 C C . GLU A 1 105 ? 12.091 7.506 -8.882 1.00 79.56 105 GLU A C 1
ATOM 858 O O . GLU A 1 105 ? 11.046 7.977 -9.335 1.00 79.56 105 GLU A O 1
ATOM 863 N N . TYR A 1 106 ? 12.686 6.458 -9.452 1.00 77.62 106 TYR A N 1
ATOM 864 C CA . TYR A 1 106 ? 12.173 5.857 -10.679 1.00 77.62 106 TYR A CA 1
ATOM 865 C C . TYR A 1 106 ? 10.809 5.180 -10.497 1.00 77.62 106 TYR A C 1
ATOM 867 O O . TYR A 1 106 ? 9.964 5.245 -11.392 1.00 77.62 106 TYR A O 1
ATOM 875 N N . LEU A 1 107 ? 10.571 4.531 -9.353 1.00 83.88 107 LEU A N 1
ATOM 876 C CA . LEU A 1 107 ? 9.287 3.887 -9.074 1.00 83.88 107 LEU A CA 1
ATOM 877 C C . LEU A 1 107 ? 8.171 4.901 -8.828 1.00 83.88 107 LEU A C 1
ATOM 879 O O . LEU A 1 107 ? 7.048 4.644 -9.252 1.00 83.88 107 LEU A O 1
ATOM 883 N N . ILE A 1 108 ? 8.471 6.049 -8.210 1.00 85.62 108 ILE A N 1
ATOM 884 C CA . ILE A 1 108 ? 7.519 7.162 -8.079 1.00 85.62 108 ILE A CA 1
ATOM 885 C C . ILE A 1 108 ? 7.060 7.609 -9.468 1.00 85.62 108 ILE A C 1
ATOM 887 O O . ILE A 1 108 ? 5.861 7.652 -9.725 1.00 85.62 108 ILE A O 1
ATOM 891 N N . LEU A 1 109 ? 7.999 7.856 -10.387 1.00 80.38 109 LEU A N 1
ATOM 892 C CA . LEU A 1 109 ? 7.679 8.275 -11.756 1.00 80.38 109 LEU A CA 1
ATOM 893 C C . LEU A 1 109 ? 6.841 7.234 -12.510 1.00 80.38 109 LEU A C 1
ATOM 895 O O . LEU A 1 109 ? 5.951 7.586 -13.280 1.00 80.38 109 LEU A O 1
ATOM 899 N N . ALA A 1 110 ? 7.101 5.944 -12.292 1.00 80.00 110 ALA A N 1
ATOM 900 C CA . ALA A 1 110 ? 6.320 4.877 -12.912 1.00 80.00 110 ALA A CA 1
ATOM 901 C C . ALA A 1 110 ? 4.902 4.746 -12.322 1.00 80.00 110 ALA A C 1
ATOM 903 O O . ALA A 1 110 ? 3.995 4.275 -13.012 1.00 80.00 110 ALA A O 1
ATOM 904 N N . LEU A 1 111 ? 4.716 5.144 -11.060 1.00 83.94 111 LEU A N 1
ATOM 905 C CA . LEU A 1 111 ? 3.460 5.039 -10.316 1.00 83.94 111 LEU A CA 1
ATOM 906 C C . LEU A 1 111 ? 2.604 6.306 -10.331 1.00 83.94 111 LEU A C 1
ATOM 908 O O . LEU A 1 111 ? 1.481 6.248 -9.836 1.00 83.94 111 LEU A O 1
ATOM 912 N N . ASP A 1 112 ? 3.073 7.397 -10.936 1.00 81.56 112 ASP A N 1
ATOM 913 C CA . ASP A 1 112 ? 2.314 8.647 -11.116 1.00 81.56 112 ASP A CA 1
ATOM 914 C C . ASP A 1 112 ? 0.925 8.415 -11.757 1.00 81.56 112 ASP A C 1
ATOM 916 O O . ASP A 1 112 ? -0.044 9.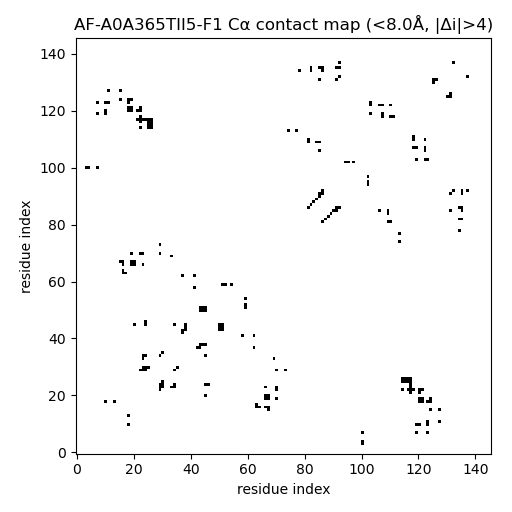117 -11.492 1.00 81.56 112 ASP A O 1
ATOM 920 N N . ILE A 1 113 ? 0.762 7.328 -12.521 1.00 74.62 113 ILE A N 1
ATOM 921 C CA . ILE A 1 113 ? -0.533 6.934 -13.101 1.00 74.62 113 ILE A CA 1
ATOM 922 C C . ILE A 1 113 ? -1.570 6.421 -12.078 1.00 74.62 113 ILE A C 1
ATOM 924 O O . ILE A 1 113 ? -2.744 6.285 -12.422 1.00 74.62 113 ILE A O 1
ATOM 928 N N . VAL A 1 114 ? -1.152 6.069 -10.857 1.00 75.75 114 VAL A N 1
ATOM 929 C CA . VAL A 1 114 ? -1.984 5.392 -9.843 1.00 75.75 114 VAL A CA 1
ATOM 930 C C . VAL A 1 114 ? -2.530 6.378 -8.812 1.00 75.75 114 VAL A C 1
ATOM 932 O O . VAL A 1 114 ? -3.706 6.294 -8.457 1.00 75.75 114 VAL A O 1
ATOM 935 N N . ALA A 1 115 ? -1.701 7.304 -8.328 1.00 68.38 115 ALA A N 1
ATOM 936 C CA . ALA A 1 115 ? -2.073 8.274 -7.302 1.00 68.38 115 ALA A CA 1
ATOM 937 C C . ALA A 1 115 ? -1.276 9.574 -7.469 1.00 68.38 115 ALA A C 1
ATOM 939 O O . ALA A 1 115 ? -0.101 9.536 -7.800 1.00 68.38 115 ALA A O 1
ATOM 940 N N . THR A 1 116 ? -1.901 10.715 -7.186 1.00 68.25 116 THR A N 1
ATOM 941 C CA . THR A 1 116 ? -1.265 12.047 -7.233 1.00 68.25 116 THR A CA 1
ATOM 942 C C . THR A 1 116 ? -0.583 12.434 -5.914 1.00 68.25 116 THR A C 1
ATOM 944 O O . THR A 1 116 ? 0.284 13.300 -5.880 1.00 68.25 116 THR A O 1
ATOM 947 N N . SER A 1 117 ? -0.963 11.760 -4.829 1.00 79.75 117 SER A N 1
ATOM 948 C CA . SER A 1 117 ? -0.619 12.029 -3.431 1.00 79.75 117 SER A CA 1
ATOM 949 C C . SER A 1 117 ? -0.351 10.704 -2.722 1.00 79.75 117 SER A C 1
ATOM 951 O O . SER A 1 117 ? -0.977 9.695 -3.041 1.00 79.75 117 SER A O 1
ATOM 953 N N . GLY A 1 118 ? 0.563 10.678 -1.750 1.00 83.56 118 GLY A N 1
ATOM 954 C CA . GLY A 1 118 ? 0.918 9.437 -1.044 1.00 83.56 118 GLY A CA 1
ATOM 955 C C . GLY A 1 118 ? 1.734 8.443 -1.888 1.00 83.56 118 GLY A C 1
ATOM 956 O O . GLY A 1 118 ? 1.904 7.292 -1.491 1.00 83.56 118 GLY A O 1
ATOM 957 N N . LEU A 1 119 ? 2.279 8.872 -3.035 1.00 88.88 119 LEU A N 1
ATOM 958 C CA . LEU A 1 119 ? 3.102 8.039 -3.923 1.00 88.88 119 LEU A CA 1
ATOM 959 C C . LEU A 1 119 ? 4.297 7.405 -3.208 1.00 88.88 119 LEU A C 1
ATOM 961 O O . LEU A 1 119 ? 4.581 6.231 -3.425 1.00 88.88 119 LEU A O 1
ATOM 965 N N . LEU A 1 120 ? 4.973 8.147 -2.326 1.00 90.12 120 LEU A N 1
ATOM 966 C CA . LEU A 1 120 ? 6.097 7.606 -1.562 1.00 90.12 120 LEU A CA 1
ATOM 967 C C . LEU A 1 120 ? 5.649 6.474 -0.625 1.00 90.12 120 LEU A C 1
ATOM 969 O O . LEU A 1 120 ? 6.305 5.431 -0.565 1.00 90.12 120 LEU A O 1
ATOM 973 N N . ALA A 1 121 ? 4.504 6.639 0.046 1.00 92.69 121 ALA A N 1
ATOM 974 C CA . ALA A 1 121 ? 3.900 5.596 0.873 1.00 92.69 121 ALA A CA 1
ATOM 975 C C . ALA A 1 121 ? 3.560 4.355 0.041 1.00 92.69 121 ALA A C 1
ATOM 977 O O . ALA A 1 121 ? 3.885 3.232 0.431 1.00 92.69 121 ALA A O 1
ATOM 978 N N . LEU A 1 122 ? 2.979 4.561 -1.145 1.00 93.38 122 LEU A N 1
ATOM 979 C CA . LEU A 1 122 ? 2.626 3.495 -2.076 1.00 93.38 122 LEU A CA 1
ATOM 980 C C . LEU A 1 122 ? 3.861 2.731 -2.560 1.00 93.38 122 LEU A C 1
ATOM 982 O O . LEU A 1 122 ? 3.905 1.506 -2.455 1.00 93.38 122 LEU A O 1
ATOM 986 N N . VAL A 1 123 ? 4.875 3.440 -3.060 1.00 91.88 123 VAL A N 1
ATOM 987 C CA . VAL A 1 123 ? 6.144 2.854 -3.518 1.00 91.88 123 VAL A CA 1
ATOM 988 C C . VAL A 1 123 ? 6.771 2.036 -2.400 1.00 91.88 123 VAL A C 1
ATOM 990 O O . VAL A 1 123 ? 7.156 0.887 -2.617 1.00 91.88 123 VAL A O 1
ATOM 993 N N . THR A 1 124 ? 6.833 2.603 -1.196 1.00 92.31 124 THR A N 1
ATOM 994 C CA . THR A 1 124 ? 7.432 1.946 -0.035 1.00 92.31 124 THR A CA 1
ATOM 995 C C . THR A 1 124 ? 6.673 0.680 0.330 1.00 92.31 124 THR A C 1
ATOM 997 O O . THR A 1 124 ? 7.286 -0.377 0.474 1.00 92.31 124 THR A O 1
ATOM 1000 N N . LEU A 1 125 ? 5.341 0.740 0.393 1.00 94.62 125 LEU A N 1
ATOM 1001 C CA . LEU A 1 125 ? 4.500 -0.422 0.663 1.00 94.62 125 LEU A CA 1
ATOM 1002 C C . LEU A 1 125 ? 4.709 -1.526 -0.384 1.00 94.62 125 LEU A C 1
ATOM 1004 O O . LEU A 1 125 ? 4.914 -2.690 -0.038 1.00 94.62 125 LEU A O 1
ATOM 1008 N N . LEU A 1 126 ? 4.700 -1.178 -1.672 1.00 93.25 126 LEU A N 1
ATOM 1009 C CA . LEU A 1 126 ? 4.886 -2.140 -2.760 1.00 93.25 126 LEU A CA 1
ATOM 1010 C C . LEU A 1 126 ? 6.289 -2.759 -2.750 1.00 93.25 126 LEU A C 1
ATOM 1012 O O . LEU A 1 126 ? 6.426 -3.955 -3.017 1.00 93.25 126 LEU A O 1
ATOM 1016 N N . LEU A 1 127 ? 7.317 -1.987 -2.394 1.00 90.88 127 LEU A N 1
ATOM 1017 C CA . LEU A 1 127 ? 8.678 -2.487 -2.208 1.00 90.88 127 LEU A CA 1
ATOM 1018 C C . LEU A 1 127 ? 8.786 -3.437 -1.015 1.00 90.88 127 LEU A C 1
ATOM 1020 O O . LEU A 1 127 ? 9.295 -4.545 -1.182 1.00 90.88 127 LEU A O 1
ATOM 1024 N N . LYS A 1 128 ? 8.275 -3.047 0.160 1.00 91.75 128 LYS A N 1
ATOM 1025 C CA . LYS A 1 128 ? 8.285 -3.880 1.378 1.00 91.75 128 LYS A CA 1
ATOM 1026 C C . LYS A 1 128 ? 7.589 -5.220 1.166 1.00 91.75 128 LYS A C 1
ATOM 1028 O O . LYS A 1 128 ? 7.990 -6.226 1.740 1.00 91.75 128 LYS A O 1
ATOM 1033 N N . ARG A 1 129 ? 6.574 -5.254 0.300 1.00 92.50 129 ARG A N 1
ATOM 1034 C CA . ARG A 1 129 ? 5.817 -6.471 -0.032 1.00 92.50 129 ARG A CA 1
ATOM 1035 C C . ARG A 1 129 ? 6.337 -7.234 -1.254 1.00 92.50 129 ARG A C 1
ATOM 1037 O O . ARG A 1 129 ? 5.690 -8.201 -1.686 1.00 92.50 129 ARG A O 1
ATOM 1044 N N . GLU A 1 130 ? 7.480 -6.821 -1.805 1.00 90.62 130 GLU A N 1
ATOM 1045 C CA . GLU A 1 130 ? 8.113 -7.410 -2.993 1.00 90.62 130 GLU A CA 1
ATOM 1046 C C . GLU A 1 130 ? 7.159 -7.467 -4.200 1.00 90.62 130 GLU A C 1
ATOM 1048 O O . GLU A 1 130 ? 7.165 -8.413 -4.992 1.00 90.62 130 GLU A O 1
ATOM 1053 N N . TYR A 1 131 ? 6.267 -6.480 -4.319 1.00 91.69 131 TYR A N 1
ATOM 1054 C CA . TYR A 1 131 ? 5.225 -6.476 -5.341 1.00 91.69 131 TYR A CA 1
ATOM 1055 C C . TYR A 1 131 ? 5.821 -6.452 -6.746 1.00 91.69 131 TYR A C 1
ATOM 1057 O O . TYR A 1 131 ? 5.442 -7.260 -7.588 1.00 91.69 131 TYR A O 1
ATOM 1065 N N . PHE A 1 132 ? 6.788 -5.566 -6.989 1.00 90.31 132 PHE A N 1
ATOM 1066 C CA . PHE A 1 132 ? 7.425 -5.422 -8.298 1.00 90.31 132 PHE A CA 1
ATOM 1067 C C . PHE A 1 132 ? 8.240 -6.651 -8.698 1.00 90.31 132 PHE A C 1
ATOM 1069 O O . PHE A 1 132 ? 8.208 -7.054 -9.856 1.00 90.31 132 PHE A O 1
ATOM 1076 N N . ASP A 1 133 ? 8.900 -7.309 -7.745 1.00 90.56 133 ASP A N 1
ATOM 1077 C CA . ASP A 1 133 ? 9.619 -8.562 -7.984 1.00 90.56 133 ASP A CA 1
ATOM 1078 C C . ASP A 1 133 ? 8.659 -9.659 -8.469 1.00 90.56 133 ASP A C 1
ATOM 1080 O O . ASP A 1 133 ? 8.954 -10.362 -9.440 1.00 90.56 133 ASP A O 1
ATOM 1084 N N . LYS A 1 134 ? 7.470 -9.749 -7.857 1.00 91.19 134 LYS A N 1
ATOM 1085 C CA . LYS A 1 134 ? 6.394 -10.666 -8.270 1.00 91.19 134 LYS A CA 1
ATOM 1086 C C . LYS A 1 134 ? 5.783 -10.265 -9.613 1.00 91.19 134 LYS A C 1
ATOM 1088 O O . LYS A 1 134 ? 5.608 -11.125 -10.476 1.00 91.19 134 LYS A O 1
ATOM 1093 N N . LEU A 1 135 ? 5.498 -8.977 -9.809 1.00 91.69 135 LEU A N 1
ATOM 1094 C CA . LEU A 1 135 ? 4.915 -8.422 -11.036 1.00 91.69 135 LEU A CA 1
ATOM 1095 C C . LEU A 1 135 ? 5.821 -8.673 -12.251 1.00 91.69 135 LEU A C 1
ATOM 1097 O O . LEU A 1 135 ? 5.360 -9.146 -13.292 1.00 91.69 135 LEU A O 1
ATOM 1101 N N . CYS A 1 136 ? 7.119 -8.407 -12.099 1.00 91.25 136 CYS A N 1
ATOM 1102 C CA . CYS A 1 136 ? 8.124 -8.547 -13.149 1.00 91.25 136 CYS A CA 1
ATOM 1103 C C . CYS A 1 136 ? 8.731 -9.955 -13.237 1.00 91.25 136 CYS A C 1
ATOM 1105 O O . CYS A 1 136 ? 9.527 -10.213 -14.137 1.00 91.25 136 CYS A O 1
ATOM 1107 N N . LYS A 1 137 ? 8.354 -10.879 -12.338 1.00 91.62 137 LYS A N 1
ATOM 1108 C CA . LYS A 1 137 ? 8.905 -12.245 -12.246 1.00 91.62 137 LYS A CA 1
ATOM 1109 C C . LYS A 1 137 ? 10.435 -12.264 -12.187 1.00 91.62 137 LYS A C 1
ATOM 1111 O O . LYS A 1 137 ? 11.082 -13.101 -12.820 1.00 91.62 137 LYS A O 1
ATOM 1116 N N . CYS A 1 138 ? 11.026 -11.338 -11.443 1.00 88.06 138 CYS A N 1
ATOM 1117 C CA . CYS A 1 138 ? 12.474 -11.267 -11.338 1.00 88.06 138 CYS A CA 1
ATOM 1118 C C . CYS A 1 138 ? 13.003 -12.521 -10.622 1.00 88.06 138 CYS A C 1
ATOM 1120 O O . CYS A 1 138 ? 12.571 -12.837 -9.516 1.00 88.06 138 CYS A O 1
ATOM 1122 N N . SER A 1 139 ? 13.958 -13.241 -11.218 1.00 80.00 139 SER A N 1
ATOM 1123 C CA . SER A 1 139 ? 14.572 -14.409 -10.572 1.00 80.00 139 SER A CA 1
ATOM 1124 C C . SER A 1 139 ? 15.254 -13.986 -9.271 1.00 80.00 139 SER A C 1
ATOM 1126 O O . SER A 1 139 ? 16.089 -13.079 -9.306 1.00 80.00 139 SER A O 1
ATOM 1128 N N . ASN A 1 140 ? 14.941 -14.617 -8.139 1.00 57.56 140 ASN A N 1
ATOM 1129 C CA . ASN A 1 140 ? 15.606 -14.332 -6.866 1.00 57.56 140 ASN A CA 1
ATOM 1130 C C . ASN A 1 140 ? 17.095 -14.694 -6.955 1.00 57.56 140 ASN A C 1
ATOM 1132 O O . ASN A 1 140 ? 17.486 -15.835 -6.732 1.00 57.56 140 ASN A O 1
ATOM 1136 N N . LYS A 1 141 ? 17.944 -13.710 -7.257 1.00 48.84 141 LYS A N 1
ATOM 1137 C CA . LYS A 1 141 ? 19.319 -13.727 -6.771 1.00 48.84 141 LYS A CA 1
ATOM 1138 C C . LYS A 1 141 ? 19.235 -13.181 -5.355 1.00 48.84 141 LYS A C 1
ATOM 1140 O O . LYS A 1 141 ? 19.007 -11.991 -5.179 1.00 48.84 141 LYS A O 1
ATOM 1145 N N . SER A 1 142 ? 19.300 -14.094 -4.390 1.00 39.69 142 SER A N 1
ATOM 1146 C CA . SER A 1 142 ? 19.451 -13.847 -2.955 1.00 39.69 142 SER A CA 1
ATOM 1147 C C . SER A 1 142 ? 20.165 -12.525 -2.672 1.00 39.69 142 SER A C 1
ATOM 1149 O O . SER A 1 142 ? 21.344 -12.384 -2.998 1.00 39.69 142 SER A O 1
ATOM 1151 N N . MET A 1 143 ? 19.464 -11.569 -2.072 1.00 40.84 143 MET A N 1
ATOM 1152 C CA . MET A 1 143 ? 20.063 -10.299 -1.686 1.00 40.84 143 MET A CA 1
ATOM 1153 C C . MET A 1 143 ? 19.579 -9.893 -0.298 1.00 40.84 143 MET A C 1
ATOM 1155 O O . MET A 1 143 ? 18.825 -8.946 -0.169 1.00 40.84 143 MET A O 1
ATOM 1159 N N . PHE A 1 144 ? 20.020 -10.631 0.725 1.00 34.91 144 PHE A N 1
ATOM 1160 C CA . PHE A 1 144 ? 20.222 -10.108 2.079 1.00 34.91 144 PHE A CA 1
ATOM 1161 C C . PHE A 1 144 ? 21.348 -10.907 2.744 1.00 34.91 144 PHE A C 1
ATOM 1163 O O . PHE A 1 144 ? 21.163 -12.042 3.166 1.00 34.91 144 PHE A O 1
ATOM 1170 N N . ASN A 1 145 ? 22.534 -10.311 2.767 1.00 31.39 145 ASN A N 1
ATOM 1171 C CA . ASN A 1 145 ? 23.587 -10.558 3.743 1.00 31.39 145 ASN A CA 1
ATOM 1172 C C . ASN A 1 145 ? 24.312 -9.223 3.857 1.00 31.39 145 ASN A C 1
ATOM 1174 O O . ASN A 1 145 ? 25.194 -8.990 3.042 1.00 31.39 145 ASN A O 1
ATOM 1178 N N . PHE A 1 146 ? 23.851 -8.348 4.751 1.00 35.00 146 PHE A N 1
ATOM 1179 C CA . PHE A 1 146 ? 24.613 -7.337 5.494 1.00 35.00 146 PHE A CA 1
ATOM 1180 C C . PHE A 1 146 ? 23.711 -6.785 6.597 1.00 35.00 146 PHE A C 1
ATOM 1182 O O . PHE A 1 146 ? 22.554 -6.428 6.271 1.00 35.00 146 PHE A O 1
#

Radius of gyration: 15.91 Å; Cα contacts (8 Å, |Δi|>4): 132; chains: 1; bounding box: 43×30×41 Å

Foldseek 3Di:
DVPLVVVLVVLLPDDLLLLLLQQCVFAPVSCVVPVVVLCVVLVAHSVDVVRLVPGDPVSNVVSSVSSNVSLVVLVVVCLVQLCCQCCPVVVCLVCVPPDPSVNQVSQLVSCCVRGVTSSSSSSSSCVVVVVSCVSNVRPDPDPDDD

Secondary structure (DSSP, 8-state):
--HHHHHHHHHHHS-HHHHHHHHHHH-HHHIIIIIHHHHHHHT--TT-HHHHHTS-HHHHHHHHHHHHHHHHHHHHTTHHHHIIIIIIIS-HHHHTTS-HHHHHHHHHHHHTTT-SSSHHHHHHHHHHTTHHHHHHT---------

Sequence (146 aa):
MSNDLAVFEEYWVTEDWELARQVILGSDKMYELYGAKIEADFEVELGNLESIIELPDAKLKKLKDLLIANVITFVKGYDRDLKRKVCEEWDYCSKRNSSKAEKVEYLILALDIVATSGLLALVTLLLKREYFDKLCKCSNKSMFNF

Mean predicted aligned error: 5.69 Å

Solvent-accessible surface area (backbone atoms only — not comparable to full-atom values): 8257 Å² total; per-residue (Å²): 124,72,64,66,50,55,53,50,53,56,54,65,74,47,55,61,38,58,29,26,46,45,27,30,72,39,18,67,72,45,21,70,75,46,42,61,57,49,24,65,78,69,74,35,51,87,89,39,65,66,56,48,72,70,38,58,69,74,56,34,50,52,49,39,54,47,37,38,50,51,51,53,54,56,54,58,77,42,44,71,61,45,38,46,44,41,39,62,76,61,33,37,74,81,46,72,81,52,58,71,62,60,51,47,58,56,46,40,67,57,42,52,87,78,35,93,30,36,42,69,35,45,48,43,44,37,56,79,66,46,42,62,48,62,70,55,62,44,78,86,71,87,83,85,91,132

pLDDT: mean 86.86, std 13.58, range [31.39, 98.12]

Organism: NCBI:txid115553